Protein AF-A0A353LYY3-F1 (afdb_monomer)

Secondary structure (DSSP, 8-state):
--------SSEEEEEE-TT---STTS--EEEPSS--SSTT-TT-TT---EEEEE--------S------S---

Structure (mmCIF, N/CA/C/O backbone):
data_AF-A0A353LYY3-F1
#
_entry.id   AF-A0A353LYY3-F1
#
loop_
_atom_site.group_PDB
_atom_site.id
_atom_site.type_symbol
_atom_site.label_atom_id
_atom_site.label_alt_id
_atom_site.label_comp_id
_atom_site.label_asym_id
_atom_site.label_entity_id
_atom_site.label_seq_id
_atom_site.pdbx_PDB_ins_code
_atom_site.Cartn_x
_atom_site.Cartn_y
_atom_site.Cartn_z
_atom_site.occupancy
_atom_site.B_iso_or_equiv
_atom_site.auth_seq_id
_atom_site.auth_comp_id
_atom_site.auth_asym_id
_atom_site.auth_atom_id
_atom_site.pdbx_PDB_model_num
ATO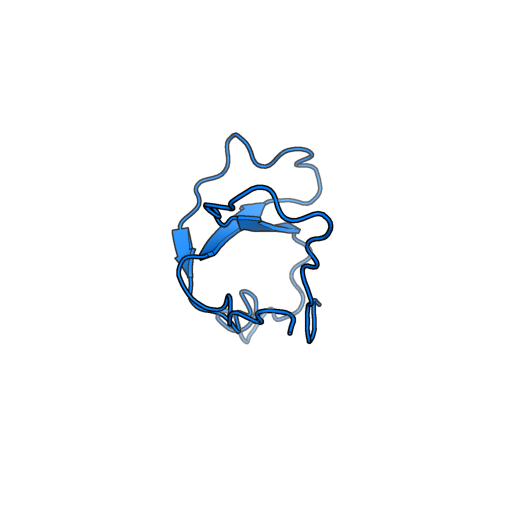M 1 N N . MET A 1 1 ? -13.147 3.291 25.440 1.00 59.47 1 MET A N 1
ATOM 2 C CA . MET A 1 1 ? -11.750 2.989 25.059 1.00 59.47 1 MET A CA 1
ATOM 3 C C . MET A 1 1 ? -11.691 2.949 23.539 1.00 59.47 1 MET A C 1
ATOM 5 O O . MET A 1 1 ? -12.651 2.461 22.954 1.00 59.47 1 MET A O 1
ATOM 9 N N . GLY A 1 2 ? -10.670 3.531 22.902 1.00 79.25 2 GLY A N 1
ATOM 10 C CA . GLY A 1 2 ? -10.519 3.453 21.441 1.00 79.25 2 GLY A CA 1
ATOM 11 C C . GLY A 1 2 ? -10.225 2.017 20.992 1.00 79.25 2 GLY A C 1
ATOM 12 O O . GLY A 1 2 ? -9.662 1.244 21.766 1.00 79.25 2 GLY A O 1
ATOM 13 N N . LYS A 1 3 ? -10.632 1.649 19.772 1.00 86.44 3 LYS A N 1
ATOM 14 C CA . LYS A 1 3 ? -10.307 0.356 19.154 1.00 86.44 3 LYS A CA 1
ATOM 15 C C . LYS A 1 3 ? -9.149 0.559 18.181 1.00 86.44 3 LYS A C 1
ATOM 17 O O . LYS A 1 3 ? -9.278 1.358 17.259 1.00 86.44 3 LYS A O 1
ATOM 22 N N . THR A 1 4 ? -8.075 -0.199 18.364 1.00 91.38 4 THR A N 1
ATOM 23 C CA . THR A 1 4 ? -6.965 -0.286 17.406 1.00 91.38 4 THR A CA 1
ATOM 24 C C . THR A 1 4 ? -7.074 -1.606 16.655 1.00 91.38 4 THR A C 1
ATOM 26 O O . THR A 1 4 ? -7.360 -2.638 17.262 1.00 91.38 4 THR A O 1
ATOM 29 N N . ILE A 1 5 ? -6.890 -1.574 15.337 1.00 91.94 5 ILE A N 1
ATOM 30 C CA . ILE A 1 5 ? -6.936 -2.751 14.464 1.00 91.94 5 ILE A CA 1
ATOM 31 C C . ILE A 1 5 ? -5.648 -2.760 13.647 1.00 91.94 5 ILE A C 1
ATOM 33 O O . ILE A 1 5 ? -5.281 -1.723 13.097 1.00 91.94 5 ILE A O 1
ATOM 37 N N . LEU A 1 6 ? -4.979 -3.912 13.569 1.00 94.75 6 LEU A N 1
ATOM 38 C CA . LEU A 1 6 ? -3.835 -4.087 12.679 1.00 94.75 6 LEU A CA 1
ATOM 39 C C . LEU A 1 6 ? -4.337 -4.161 11.233 1.00 94.75 6 LEU A C 1
ATOM 41 O O . LEU A 1 6 ? -5.242 -4.937 10.924 1.00 94.75 6 LEU A O 1
ATOM 45 N N . LEU A 1 7 ? -3.763 -3.343 10.358 1.00 95.00 7 LEU A N 1
ATOM 46 C CA . LEU A 1 7 ? -4.152 -3.250 8.954 1.00 95.00 7 LEU A CA 1
ATOM 47 C C . LEU A 1 7 ? -3.00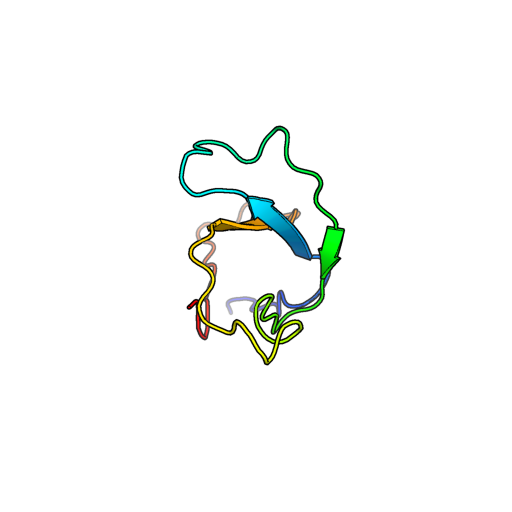0 -3.722 8.067 1.00 95.00 7 LEU A C 1
ATOM 49 O O . LEU A 1 7 ? -2.586 -2.974 7.196 1.00 95.00 7 LEU A O 1
ATOM 53 N N . ASN A 1 8 ? -2.467 -4.922 8.296 1.00 96.06 8 ASN A N 1
ATOM 54 C CA . ASN A 1 8 ? -1.359 -5.446 7.486 1.00 96.06 8 ASN A CA 1
ATOM 55 C C . ASN A 1 8 ? -1.824 -6.319 6.315 1.00 96.06 8 ASN A C 1
ATOM 57 O O . ASN A 1 8 ? -1.162 -6.352 5.283 1.00 96.06 8 ASN A O 1
ATOM 61 N N . ASP A 1 9 ? -2.972 -6.976 6.455 1.00 95.69 9 ASP A N 1
ATOM 62 C CA . ASP A 1 9 ? -3.523 -7.864 5.426 1.00 95.69 9 ASP A CA 1
ATOM 63 C C . ASP A 1 9 ? -4.362 -7.091 4.414 1.00 95.69 9 ASP A C 1
ATOM 65 O O . ASP A 1 9 ? -4.759 -5.963 4.690 1.00 95.69 9 ASP A O 1
ATOM 69 N N . GLY A 1 10 ? -4.735 -7.722 3.295 1.00 96.31 10 GLY A N 1
ATOM 70 C CA . GLY A 1 10 ? -5.737 -7.234 2.332 1.00 96.31 10 GLY A CA 1
ATOM 71 C C . GLY A 1 10 ? -5.391 -5.891 1.688 1.00 96.31 10 GLY A C 1
ATOM 72 O O . GLY A 1 10 ? -6.286 -5.074 1.451 1.00 96.31 10 GLY A O 1
ATOM 73 N N . TRP A 1 11 ? -4.099 -5.653 1.485 1.00 97.69 11 TRP A N 1
ATOM 74 C CA . TRP A 1 11 ? -3.596 -4.573 0.655 1.00 97.69 11 TRP A CA 1
ATOM 75 C C . TRP A 1 11 ? -3.388 -5.061 -0.769 1.00 97.69 11 TRP A C 1
ATOM 77 O O . TRP A 1 11 ? -3.158 -6.240 -1.032 1.00 97.69 11 TRP A O 1
ATOM 87 N N . GLU A 1 12 ? -3.452 -4.119 -1.693 1.00 98.06 12 GLU A N 1
ATOM 88 C CA . GLU A 1 12 ? -3.052 -4.320 -3.070 1.00 98.06 12 GLU A CA 1
ATOM 89 C C . GLU A 1 12 ? -1.995 -3.282 -3.440 1.00 98.06 12 GLU A C 1
ATOM 91 O O . GLU A 1 12 ? -2.033 -2.145 -2.963 1.00 98.06 12 GLU A O 1
ATOM 96 N N . PHE A 1 13 ? -1.080 -3.668 -4.320 1.00 97.38 13 PHE A N 1
ATOM 97 C CA . PHE A 1 13 ? 0.015 -2.844 -4.794 1.00 97.38 13 PHE A CA 1
ATOM 98 C C . PHE A 1 13 ? -0.001 -2.722 -6.316 1.00 97.38 13 PHE A C 1
ATOM 100 O O . PHE A 1 13 ? -0.273 -3.690 -7.029 1.00 97.38 13 PHE A O 1
ATOM 107 N N . ALA A 1 14 ? 0.339 -1.537 -6.811 1.00 96.69 14 ALA A N 1
ATOM 108 C CA . ALA A 1 14 ? 0.683 -1.313 -8.205 1.00 96.69 14 ALA A CA 1
ATOM 109 C C . ALA A 1 14 ? 1.906 -0.398 -8.308 1.00 96.69 14 ALA A C 1
ATOM 111 O O . ALA A 1 14 ? 2.057 0.545 -7.533 1.00 96.69 14 ALA A O 1
ATOM 112 N N . LYS A 1 15 ? 2.755 -0.644 -9.307 1.00 95.00 15 LYS A N 1
ATOM 113 C CA . LYS A 1 15 ? 3.906 0.206 -9.627 1.00 95.00 15 LYS A CA 1
ATOM 114 C C . LYS A 1 15 ? 3.628 1.004 -10.895 1.00 95.00 15 LYS A C 1
ATOM 116 O O . LYS A 1 15 ? 3.067 0.465 -11.850 1.00 95.00 15 LYS A O 1
ATOM 121 N N . SER A 1 16 ? 4.059 2.260 -10.932 1.00 95.12 16 SER A N 1
ATOM 122 C CA . SER A 1 16 ? 3.993 3.096 -12.132 1.00 95.12 16 SER A CA 1
ATOM 123 C C . SER A 1 16 ? 5.264 3.916 -12.351 1.00 95.12 16 SER A C 1
ATOM 125 O O . SER A 1 16 ? 6.110 4.048 -11.464 1.00 95.12 16 SER A O 1
ATOM 127 N N . ALA A 1 17 ? 5.381 4.492 -13.548 1.00 93.69 17 ALA A N 1
ATOM 128 C CA . ALA A 1 17 ? 6.357 5.537 -13.835 1.00 93.69 17 ALA A CA 1
ATOM 129 C C . ALA A 1 17 ? 6.001 6.852 -13.109 1.00 93.69 17 ALA A C 1
ATOM 131 O O . ALA A 1 17 ? 4.884 7.016 -12.608 1.00 93.69 17 ALA A O 1
ATOM 132 N N . LEU A 1 18 ? 6.969 7.773 -13.049 1.00 94.62 18 LEU A N 1
ATOM 133 C CA . LEU A 1 18 ? 6.875 9.043 -12.313 1.00 94.62 18 LEU A CA 1
ATOM 134 C C . LEU A 1 18 ? 5.902 10.063 -12.928 1.00 94.62 18 LEU A C 1
ATOM 136 O O . LEU A 1 18 ? 5.522 11.023 -12.266 1.00 94.62 18 LEU A O 1
ATOM 140 N N . ASP A 1 19 ? 5.531 9.889 -14.194 1.00 95.06 19 ASP A N 1
ATOM 141 C CA . ASP A 1 19 ? 4.610 10.755 -14.935 1.00 95.06 19 ASP A CA 1
ATOM 142 C C . ASP A 1 19 ? 3.133 10.363 -14.759 1.00 95.06 19 ASP A C 1
ATOM 144 O O . ASP A 1 19 ? 2.237 11.074 -15.219 1.00 95.06 19 ASP A O 1
ATOM 148 N N . VAL A 1 20 ? 2.860 9.253 -14.068 1.00 95.62 20 VAL A N 1
ATOM 149 C CA . VAL A 1 20 ? 1.498 8.805 -13.773 1.00 95.62 20 VAL A CA 1
ATOM 150 C C . VAL A 1 20 ? 0.944 9.582 -12.584 1.00 95.62 20 VAL A C 1
ATOM 152 O O . VAL A 1 20 ? 1.391 9.417 -11.453 1.00 95.62 20 VAL A O 1
ATOM 155 N N . ALA A 1 21 ? -0.067 10.410 -12.846 1.00 94.31 21 ALA A N 1
ATOM 156 C CA . ALA A 1 21 ? -0.715 11.229 -11.824 1.00 94.31 21 ALA A CA 1
ATOM 157 C C . ALA A 1 21 ? -1.777 10.473 -11.007 1.00 94.31 21 ALA A C 1
ATOM 159 O O . ALA A 1 21 ? -2.000 10.809 -9.850 1.00 94.31 21 ALA A O 1
ATOM 160 N N . GLU A 1 22 ? -2.434 9.468 -11.598 1.00 95.00 22 GLU A N 1
ATOM 161 C CA . GLU A 1 22 ? -3.594 8.797 -11.002 1.00 95.00 22 GLU A CA 1
ATOM 162 C C . GLU A 1 22 ? -3.492 7.268 -11.115 1.00 95.00 22 GLU A C 1
ATOM 164 O O . GLU A 1 22 ? -3.127 6.752 -12.176 1.00 95.00 22 GLU A O 1
ATOM 169 N N . PRO A 1 23 ? -3.897 6.510 -10.080 1.00 94.62 23 PRO A N 1
ATOM 170 C CA . PRO A 1 23 ? -3.760 5.055 -10.064 1.00 94.62 23 PRO A CA 1
ATOM 171 C C . PRO A 1 23 ? -4.893 4.304 -10.782 1.00 94.62 23 PRO A C 1
ATOM 173 O O . PRO A 1 23 ? -4.866 3.078 -10.853 1.00 94.62 23 PRO A O 1
ATOM 176 N N . THR A 1 24 ? -5.915 5.000 -11.290 1.00 93.19 24 THR A N 1
ATOM 177 C CA . THR A 1 24 ? -7.189 4.398 -11.737 1.00 93.19 24 THR A CA 1
ATOM 178 C C . THR A 1 24 ? -7.034 3.324 -12.820 1.00 93.19 24 THR A C 1
ATOM 180 O O . THR A 1 24 ? -7.811 2.373 -12.851 1.00 93.19 24 THR A O 1
ATOM 183 N N . SER A 1 25 ? -6.039 3.448 -13.703 1.00 93.25 25 SER A N 1
ATOM 184 C CA . SER A 1 25 ? -5.769 2.480 -14.776 1.00 93.25 25 SER A CA 1
ATOM 185 C C . SER A 1 25 ? -4.718 1.426 -14.419 1.00 93.25 25 SER A C 1
ATOM 187 O O . SER A 1 25 ? -4.352 0.624 -15.277 1.00 93.25 25 SER A O 1
ATOM 189 N N . LEU A 1 26 ? -4.181 1.444 -13.196 1.00 96.44 26 LEU A N 1
ATOM 190 C CA . LEU A 1 26 ? -3.118 0.530 -12.795 1.00 96.44 26 LEU A CA 1
ATOM 191 C C . LEU A 1 26 ? -3.669 -0.856 -12.444 1.00 96.44 26 LEU A C 1
ATOM 193 O O . LEU A 1 26 ? -4.738 -1.003 -11.850 1.00 96.44 26 LEU A O 1
ATOM 197 N N . GLY A 1 27 ? -2.900 -1.886 -12.798 1.00 96.56 27 GLY A N 1
ATOM 198 C CA . GLY A 1 27 ? -3.158 -3.260 -12.383 1.00 96.56 27 GLY A CA 1
ATOM 199 C C . GLY A 1 27 ? -2.673 -3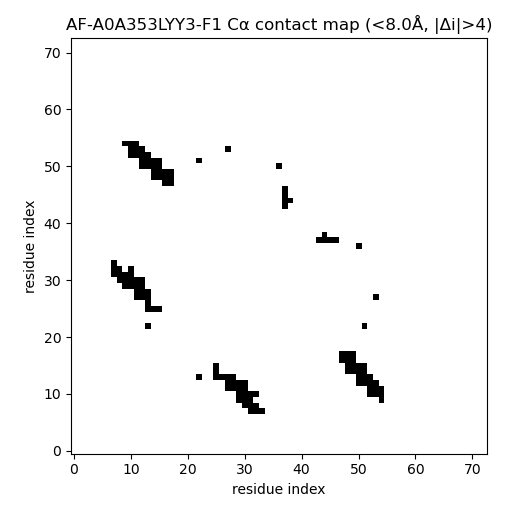.481 -10.955 1.00 96.56 27 GLY A C 1
ATOM 200 O O . GLY A 1 27 ? -1.474 -3.612 -10.730 1.00 96.56 27 GLY A O 1
ATOM 201 N N . PHE A 1 28 ? -3.606 -3.517 -10.009 1.00 97.75 28 PHE A N 1
ATOM 202 C CA . PHE A 1 28 ? -3.330 -3.804 -8.604 1.00 97.75 28 PHE A CA 1
ATOM 203 C C . PHE A 1 28 ? -3.243 -5.315 -8.355 1.00 97.75 28 PHE A C 1
ATOM 205 O O . PHE A 1 28 ? -4.087 -6.074 -8.834 1.00 97.75 28 PHE A O 1
ATOM 212 N N . ALA A 1 29 ? -2.234 -5.739 -7.595 1.00 96.81 29 ALA A N 1
ATOM 213 C CA . ALA A 1 29 ? -2.019 -7.124 -7.183 1.00 96.81 29 ALA A CA 1
ATOM 214 C C . ALA A 1 29 ? -1.986 -7.235 -5.649 1.00 96.81 29 ALA A C 1
ATOM 216 O O . ALA A 1 29 ? -1.482 -6.320 -4.999 1.00 96.81 29 ALA A O 1
ATOM 217 N N . PRO A 1 30 ? -2.507 -8.320 -5.051 1.00 97.38 30 PRO A N 1
ATOM 218 C CA . PRO A 1 30 ? -2.534 -8.476 -3.598 1.00 97.38 30 PRO A CA 1
ATOM 219 C C . PRO A 1 30 ? -1.120 -8.554 -3.006 1.00 97.38 30 PRO A C 1
ATOM 221 O O . PRO A 1 30 ? -0.253 -9.224 -3.567 1.00 97.38 30 PRO A O 1
ATOM 224 N N . VAL A 1 31 ? -0.915 -7.897 -1.861 1.00 96.19 31 VAL A N 1
ATOM 225 C CA . VAL A 1 31 ? 0.331 -7.921 -1.078 1.00 96.19 31 VAL A CA 1
ATOM 226 C C . VAL A 1 31 ? 0.036 -7.947 0.424 1.00 96.19 31 VAL A 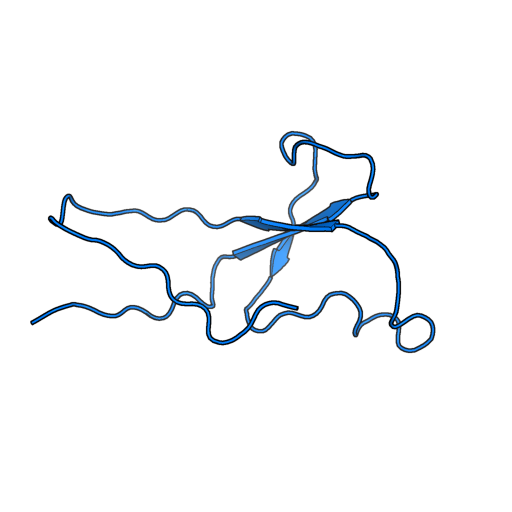C 1
ATOM 228 O O . VAL A 1 31 ? -0.986 -7.422 0.873 1.00 96.19 31 VAL A O 1
ATOM 231 N N . ASP A 1 32 ? 0.967 -8.505 1.195 1.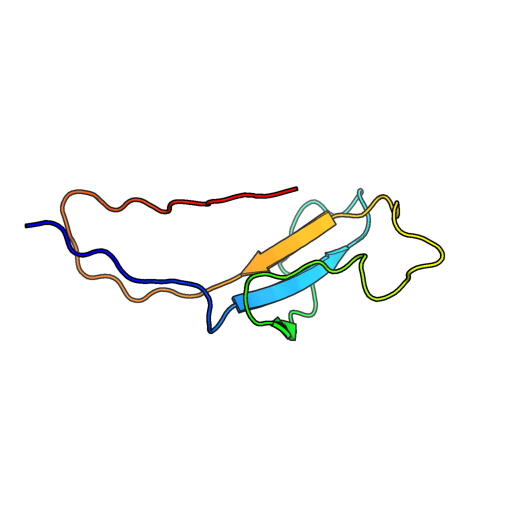00 92.88 32 ASP A N 1
ATOM 232 C CA . ASP A 1 32 ? 0.963 -8.446 2.659 1.00 92.88 32 ASP A CA 1
ATOM 233 C C . ASP A 1 32 ? 1.945 -7.369 3.137 1.00 92.88 32 ASP A C 1
ATOM 235 O O . ASP A 1 32 ? 3.031 -7.231 2.575 1.00 92.88 32 ASP A O 1
ATOM 239 N N . LEU A 1 33 ? 1.589 -6.612 4.181 1.00 95.12 33 LEU A N 1
ATOM 240 C CA . LEU A 1 33 ? 2.514 -5.677 4.830 1.00 95.12 33 LEU A CA 1
ATOM 241 C C . LEU A 1 33 ? 3.254 -6.337 6.013 1.00 95.12 33 LEU A C 1
ATOM 243 O O . LEU A 1 33 ? 2.637 -7.078 6.785 1.00 95.12 33 LEU A O 1
ATOM 247 N N . PRO A 1 34 ? 4.542 -6.011 6.249 1.00 95.38 34 PRO A N 1
ATOM 248 C CA . PRO A 1 34 ? 5.356 -5.012 5.544 1.00 95.38 34 PRO A CA 1
ATOM 249 C C . PRO A 1 34 ? 5.761 -5.460 4.132 1.00 95.38 34 PRO A C 1
ATOM 251 O O . PRO A 1 34 ? 6.111 -6.618 3.925 1.00 95.38 34 PRO A O 1
ATOM 254 N N . HIS A 1 35 ? 5.742 -4.524 3.180 1.00 93.75 35 HIS A N 1
ATOM 255 C CA . HIS A 1 35 ? 6.066 -4.778 1.776 1.00 93.75 35 HIS A CA 1
ATOM 256 C C . HIS A 1 35 ? 7.116 -3.784 1.273 1.00 93.75 35 HIS A C 1
ATOM 258 O O . HIS A 1 35 ? 6.993 -2.579 1.491 1.00 93.75 35 HIS A O 1
ATOM 264 N N . ASP A 1 36 ? 8.118 -4.305 0.571 1.00 90.56 36 ASP A N 1
ATOM 265 C CA . ASP A 1 36 ? 9.133 -3.548 -0.156 1.00 90.56 36 ASP A CA 1
ATOM 266 C C . ASP A 1 36 ? 9.178 -4.116 -1.579 1.00 90.56 36 ASP A C 1
ATOM 268 O O . ASP A 1 36 ? 9.455 -5.300 -1.765 1.00 90.56 36 ASP A O 1
ATOM 272 N N . TRP A 1 37 ? 8.857 -3.302 -2.589 1.00 85.12 37 TRP A N 1
ATOM 273 C CA . TRP A 1 37 ? 8.824 -3.778 -3.975 1.00 85.12 37 TRP A CA 1
ATOM 274 C C . TRP A 1 37 ? 10.209 -3.806 -4.632 1.00 85.12 37 TRP A C 1
ATOM 276 O O . TRP A 1 37 ? 10.379 -4.469 -5.656 1.00 85.12 37 TRP A O 1
ATOM 286 N N . LEU A 1 38 ? 11.190 -3.090 -4.075 1.00 83.25 38 LEU A N 1
ATOM 287 C CA . LEU A 1 38 ? 12.549 -3.016 -4.610 1.00 83.25 38 LEU A CA 1
ATOM 288 C C . LEU A 1 38 ? 13.377 -4.234 -4.195 1.00 83.25 38 LEU A C 1
ATOM 290 O O . LEU A 1 38 ? 14.301 -4.612 -4.911 1.00 83.25 38 LEU A O 1
ATOM 294 N N . ILE A 1 39 ? 13.015 -4.913 -3.101 1.00 78.56 39 ILE A N 1
ATOM 295 C CA . ILE A 1 39 ? 13.763 -6.072 -2.585 1.00 78.56 39 ILE A CA 1
ATOM 296 C C . ILE A 1 39 ? 13.841 -7.254 -3.565 1.00 78.56 39 ILE A C 1
ATOM 298 O O . ILE A 1 39 ? 14.739 -8.092 -3.457 1.00 78.56 39 ILE A O 1
ATOM 302 N N . TYR A 1 40 ? 12.923 -7.333 -4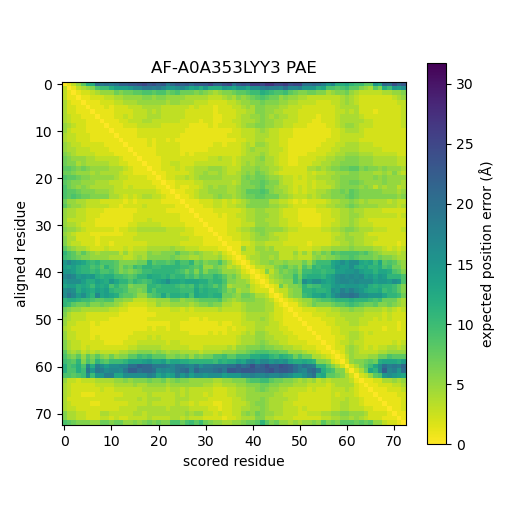.532 1.00 72.62 40 TYR A N 1
ATOM 303 C CA . TYR A 1 40 ? 12.919 -8.399 -5.532 1.00 72.62 40 TYR A CA 1
ATOM 304 C C . TYR A 1 40 ? 14.036 -8.253 -6.573 1.00 72.62 40 TYR A C 1
ATOM 306 O O . TYR A 1 40 ? 14.505 -9.267 -7.090 1.00 72.62 40 TYR A O 1
ATOM 314 N N . ASP A 1 41 ? 14.492 -7.029 -6.857 1.00 76.50 41 ASP A N 1
ATOM 315 C CA . ASP A 1 41 ? 15.634 -6.764 -7.734 1.00 76.50 41 ASP A CA 1
ATOM 316 C C . ASP A 1 41 ? 16.810 -6.234 -6.913 1.00 76.50 41 ASP A C 1
ATOM 318 O O . ASP A 1 41 ? 17.110 -5.040 -6.860 1.00 76.50 41 ASP A O 1
ATOM 322 N N . THR A 1 42 ? 17.524 -7.167 -6.284 1.00 76.81 42 THR A N 1
ATOM 323 C CA . THR A 1 42 ? 18.710 -6.864 -5.472 1.00 76.81 42 THR A CA 1
ATOM 324 C C . THR A 1 42 ? 19.854 -6.226 -6.264 1.00 76.81 42 THR A C 1
ATOM 326 O O . THR A 1 42 ? 20.807 -5.734 -5.659 1.00 76.81 42 THR A O 1
ATOM 329 N N . THR A 1 43 ? 19.775 -6.197 -7.600 1.00 79.94 43 THR A N 1
ATOM 330 C CA . THR A 1 43 ? 20.760 -5.542 -8.469 1.00 79.94 43 THR A CA 1
ATOM 331 C C . THR A 1 43 ? 20.398 -4.097 -8.813 1.00 79.94 43 THR A C 1
ATOM 333 O O . THR A 1 43 ? 21.265 -3.352 -9.272 1.00 79.94 43 THR A O 1
ATOM 336 N N . ASN A 1 44 ? 19.158 -3.677 -8.540 1.00 75.25 44 ASN A N 1
ATOM 337 C CA . ASN A 1 44 ? 18.634 -2.348 -8.845 1.00 75.25 44 ASN A CA 1
ATOM 338 C C . ASN A 1 44 ? 17.718 -1.814 -7.724 1.00 75.25 44 ASN A C 1
ATOM 340 O O . ASN A 1 44 ? 16.579 -1.407 -7.949 1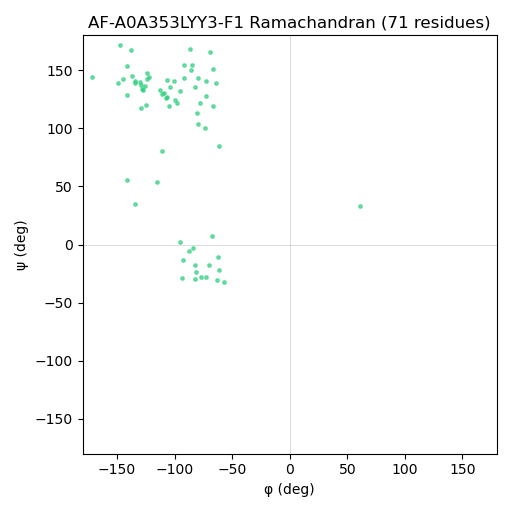.00 75.25 44 ASN A O 1
ATOM 344 N N . LEU A 1 45 ? 18.248 -1.766 -6.500 1.00 76.19 45 LEU A N 1
ATOM 345 C CA . LEU A 1 45 ? 17.542 -1.335 -5.282 1.00 76.19 45 LEU A CA 1
ATOM 346 C C . LEU A 1 45 ? 17.160 0.164 -5.234 1.00 76.19 45 LEU A C 1
ATOM 348 O O . LEU A 1 45 ? 16.731 0.649 -4.192 1.00 76.19 45 LEU A O 1
ATOM 352 N N . TYR A 1 46 ? 17.341 0.920 -6.321 1.00 75.50 46 TYR A N 1
ATOM 353 C CA . TYR A 1 46 ? 17.127 2.374 -6.369 1.00 75.50 46 TYR A CA 1
ATOM 354 C C . TYR A 1 46 ? 16.333 2.804 -7.607 1.00 75.50 46 TYR A C 1
ATOM 356 O O . TYR A 1 46 ? 16.588 3.852 -8.203 1.00 75.50 46 TYR A O 1
ATOM 364 N N . GLU A 1 47 ? 15.381 1.977 -8.034 1.00 82.81 47 GLU A N 1
ATOM 365 C CA . GLU A 1 47 ? 14.518 2.328 -9.152 1.00 82.81 47 GLU A CA 1
ATOM 366 C C . GLU A 1 47 ? 13.600 3.508 -8.799 1.00 82.81 47 GLU A C 1
ATOM 368 O O . GLU A 1 47 ? 12.734 3.420 -7.927 1.00 82.81 47 GLU A O 1
ATOM 373 N N . ASN A 1 48 ? 13.735 4.602 -9.551 1.00 88.44 48 ASN A N 1
ATOM 374 C CA . ASN A 1 48 ? 12.853 5.758 -9.434 1.00 88.44 48 ASN A CA 1
ATOM 375 C C . ASN A 1 48 ? 11.477 5.442 -10.040 1.00 88.44 48 ASN A C 1
ATOM 377 O O . ASN A 1 48 ? 11.293 5.488 -11.257 1.00 88.44 48 ASN A O 1
ATOM 381 N N . SER A 1 49 ? 10.510 5.131 -9.184 1.00 91.00 49 SER A N 1
ATOM 382 C CA . SER A 1 49 ? 9.138 4.778 -9.561 1.00 91.00 49 SER A CA 1
ATOM 383 C C . SER A 1 49 ? 8.145 5.243 -8.494 1.00 91.00 49 SER A C 1
ATOM 385 O O . SER A 1 49 ? 8.550 5.712 -7.431 1.00 91.00 49 SER A O 1
ATOM 387 N N . ILE A 1 50 ? 6.846 5.134 -8.779 1.00 93.69 50 ILE A N 1
ATOM 388 C CA . ILE A 1 50 ? 5.785 5.380 -7.796 1.00 93.69 50 ILE A CA 1
ATOM 389 C C . ILE A 1 50 ? 5.180 4.037 -7.384 1.00 93.69 50 ILE A C 1
ATOM 391 O O . ILE A 1 50 ? 4.749 3.256 -8.239 1.00 93.69 50 ILE A O 1
ATOM 395 N N . GLY A 1 51 ? 5.134 3.785 -6.075 1.00 94.31 51 GLY A N 1
ATOM 396 C CA . GLY A 1 51 ? 4.426 2.659 -5.473 1.00 94.31 51 GLY A CA 1
ATOM 397 C C . GLY A 1 51 ? 3.054 3.082 -4.948 1.00 94.31 51 GLY A C 1
ATOM 398 O O . GLY A 1 51 ? 2.955 3.956 -4.089 1.00 94.31 51 GLY A O 1
ATOM 399 N N . TRP A 1 52 ? 1.993 2.449 -5.442 1.00 96.56 52 TRP A N 1
ATOM 400 C CA . TRP A 1 52 ? 0.613 2.723 -5.046 1.00 96.56 52 TRP A CA 1
ATOM 401 C C . TRP A 1 52 ? 0.081 1.589 -4.180 1.00 96.56 52 TRP A C 1
ATO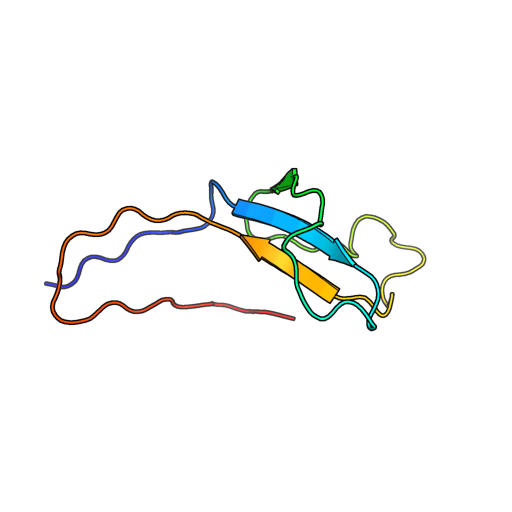M 403 O O . TRP A 1 52 ? 0.076 0.441 -4.614 1.00 96.56 52 TRP A O 1
ATOM 413 N N . TYR A 1 53 ? -0.426 1.919 -2.992 1.00 97.00 53 TYR A N 1
ATOM 414 C CA . TYR A 1 53 ? -1.060 0.968 -2.077 1.00 97.00 53 TYR A CA 1
ATOM 415 C C . TYR A 1 53 ? -2.556 1.257 -1.952 1.00 97.00 53 TYR A C 1
ATOM 417 O O . TYR A 1 53 ? -2.958 2.403 -1.740 1.00 97.00 53 TYR A O 1
ATOM 425 N N . ARG A 1 54 ? -3.391 0.219 -2.060 1.00 96.94 54 ARG A N 1
ATOM 426 C CA . ARG A 1 54 ? -4.853 0.315 -1.958 1.00 96.94 54 ARG A CA 1
ATOM 427 C C . ARG A 1 54 ? -5.402 -0.700 -0.962 1.00 96.94 54 ARG A C 1
ATOM 429 O O . ARG A 1 54 ? -5.002 -1.858 -0.966 1.00 96.94 54 ARG A O 1
ATOM 436 N N . ARG A 1 55 ? -6.354 -0.264 -0.134 1.00 95.50 55 ARG A N 1
ATOM 437 C CA . ARG A 1 55 ? -7.132 -1.116 0.772 1.00 95.50 55 ARG A CA 1
ATOM 438 C C . ARG A 1 55 ? -8.527 -0.538 0.962 1.00 95.50 55 ARG A C 1
ATOM 440 O O . ARG A 1 55 ? -8.682 0.667 1.142 1.00 95.50 55 ARG A O 1
ATOM 447 N N . TYR A 1 56 ? -9.530 -1.408 0.967 1.00 93.62 56 TYR A N 1
ATOM 448 C CA . TYR A 1 56 ? -10.911 -1.046 1.272 1.00 93.62 56 TYR A CA 1
ATOM 449 C C . TYR A 1 56 ? -11.198 -1.317 2.750 1.00 93.62 56 TYR A C 1
ATOM 451 O O . TYR A 1 56 ? -10.844 -2.374 3.273 1.00 93.62 56 TYR A O 1
ATOM 459 N N . LEU A 1 57 ? -11.806 -0.347 3.432 1.00 90.50 57 LEU A N 1
ATOM 460 C CA . LEU A 1 57 ? -12.140 -0.431 4.850 1.00 90.50 57 LEU A CA 1
ATOM 461 C C . LEU A 1 57 ? -13.629 -0.167 5.034 1.00 90.50 57 LEU A C 1
ATOM 463 O O . LEU A 1 57 ? -14.107 0.930 4.742 1.00 90.50 57 LEU A O 1
ATOM 467 N N . ASP A 1 58 ? -14.336 -1.143 5.591 1.00 87.44 58 ASP A N 1
ATOM 468 C CA . ASP A 1 58 ? -15.670 -0.912 6.125 1.00 87.44 58 ASP A CA 1
ATOM 469 C C . ASP A 1 58 ? -15.536 -0.233 7.489 1.00 87.44 58 ASP A C 1
ATOM 471 O O . ASP A 1 58 ? -14.912 -0.768 8.411 1.00 87.44 58 ASP A O 1
ATOM 475 N N . TYR A 1 59 ? -16.121 0.953 7.639 1.00 79.00 59 TYR A N 1
ATOM 476 C CA . TYR A 1 59 ? -16.119 1.667 8.910 1.00 79.00 59 TYR A CA 1
ATOM 477 C C . TYR A 1 59 ? -17.528 2.122 9.292 1.00 79.00 59 TYR A C 1
ATOM 479 O O . TYR A 1 59 ? -18.314 2.580 8.467 1.00 79.00 59 TYR A O 1
ATOM 487 N N . SER A 1 60 ? -17.850 2.003 10.580 1.00 73.94 60 SER A N 1
ATOM 488 C CA . SER A 1 60 ? -19.027 2.638 11.177 1.00 73.94 60 SER A CA 1
ATOM 489 C C . SER A 1 60 ? -18.676 4.062 11.603 1.00 73.94 60 SER A C 1
ATOM 491 O O . SER A 1 60 ? -17.539 4.306 12.002 1.00 73.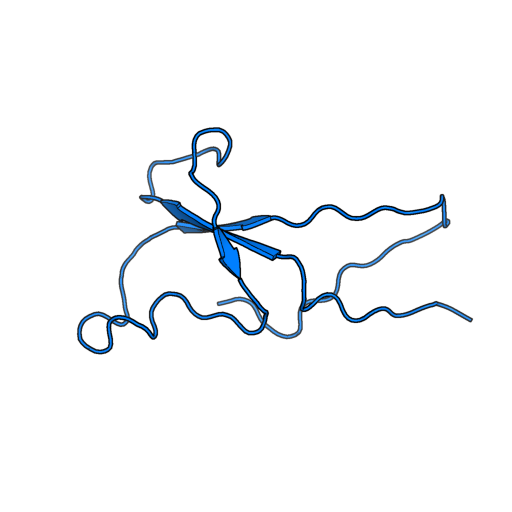94 60 SER A O 1
ATOM 493 N N . SER A 1 61 ? -19.640 4.983 11.597 1.00 70.00 61 SER A N 1
ATOM 494 C CA . SER A 1 61 ? -19.449 6.392 11.963 1.00 70.00 61 SER A CA 1
ATOM 495 C C . SER A 1 61 ? -18.980 6.581 13.420 1.00 70.00 61 SER A C 1
ATOM 497 O O . SER A 1 61 ? -19.789 6.805 14.322 1.00 70.00 61 SER A O 1
ATOM 499 N N . SER A 1 62 ? -17.675 6.488 13.674 1.00 73.00 62 SER A N 1
ATOM 500 C CA . SER A 1 62 ? -17.047 7.017 14.885 1.00 73.00 62 SER A CA 1
ATOM 501 C C . SER A 1 62 ? -16.720 8.497 14.687 1.00 73.00 62 SER A C 1
ATOM 503 O O . SER A 1 62 ? -16.523 8.956 13.565 1.00 73.00 62 SER A O 1
ATOM 505 N N . ALA A 1 63 ? -16.651 9.257 15.783 1.00 78.19 63 ALA A N 1
ATOM 506 C CA . ALA A 1 63 ? -16.368 10.693 15.715 1.00 78.19 63 ALA A CA 1
ATOM 507 C C . ALA A 1 63 ? -14.974 11.005 15.135 1.00 78.19 63 ALA A C 1
ATOM 509 O O . ALA A 1 63 ? -14.802 12.040 14.503 1.00 78.19 63 ALA A O 1
ATOM 510 N N . HIS A 1 64 ? -13.995 10.112 15.338 1.00 87.12 64 HIS A N 1
ATOM 511 C CA . HIS A 1 64 ? -12.632 10.249 14.820 1.00 87.12 64 HIS A CA 1
ATOM 512 C C . HIS A 1 64 ? -12.055 8.880 14.442 1.00 87.12 64 HIS A C 1
ATOM 514 O O . HIS A 1 64 ? -12.304 7.885 15.133 1.00 87.12 64 HIS A O 1
ATOM 520 N N . ILE A 1 65 ? -11.283 8.843 13.355 1.00 88.44 65 ILE A N 1
ATOM 521 C CA . ILE A 1 65 ? -10.554 7.674 12.851 1.00 88.44 65 ILE A CA 1
ATOM 522 C C . ILE A 1 65 ? -9.143 8.136 12.501 1.00 88.44 65 ILE A C 1
ATOM 524 O O . ILE A 1 65 ? -8.967 9.213 11.935 1.00 88.44 65 ILE A O 1
ATOM 528 N N . PHE A 1 66 ? -8.152 7.317 12.836 1.00 91.38 66 PHE A N 1
ATOM 529 C CA . PHE A 1 66 ? -6.747 7.578 12.552 1.00 91.38 66 PHE A CA 1
ATOM 530 C C . PHE A 1 66 ? -6.171 6.385 11.797 1.00 91.38 66 PHE A C 1
ATOM 532 O O . PHE A 1 66 ? -6.422 5.240 12.174 1.00 91.38 66 PHE A O 1
ATOM 539 N N . LEU A 1 67 ? -5.390 6.662 10.755 1.00 92.62 67 LEU A N 1
ATOM 540 C CA . LEU A 1 67 ? -4.534 5.679 10.106 1.00 92.62 67 LEU A CA 1
ATOM 541 C C . LEU A 1 67 ? -3.098 5.975 10.535 1.00 92.62 67 LEU A C 1
ATOM 543 O O . LEU A 1 67 ? -2.605 7.081 10.321 1.00 92.62 67 LEU A O 1
ATOM 547 N N . GLN A 1 68 ? -2.462 5.013 11.195 1.00 95.00 68 GLN A N 1
ATOM 548 C CA . GLN A 1 68 ? -1.102 5.145 11.701 1.00 95.00 68 GLN A CA 1
ATOM 549 C C . GLN A 1 68 ? -0.168 4.271 10.868 1.00 95.00 68 GLN A C 1
ATOM 551 O O . GLN A 1 68 ? -0.439 3.088 10.678 1.00 95.00 68 GLN A O 1
ATOM 556 N N . PHE A 1 69 ? 0.936 4.859 10.416 1.00 95.75 69 PHE A N 1
ATOM 557 C CA . PHE A 1 69 ? 2.000 4.166 9.700 1.00 95.75 69 PHE A CA 1
ATOM 558 C C . PHE A 1 69 ? 3.242 4.114 10.586 1.00 95.75 69 PHE A C 1
ATOM 560 O O . PHE A 1 69 ? 3.653 5.140 11.127 1.00 95.75 69 PHE A O 1
ATOM 567 N N . GLU A 1 70 ? 3.829 2.928 10.742 1.00 95.62 70 GLU A N 1
ATOM 568 C CA . GLU A 1 70 ? 5.101 2.768 11.462 1.00 95.62 70 GLU A CA 1
ATOM 569 C C . GLU A 1 70 ? 6.299 3.204 10.603 1.00 95.62 70 GLU A C 1
ATOM 571 O O . GLU A 1 70 ? 7.295 3.686 11.136 1.00 95.62 70 GLU A O 1
ATOM 576 N N . GLY A 1 71 ? 6.173 3.108 9.276 1.00 94.56 71 GLY A N 1
ATOM 577 C CA . GLY A 1 71 ? 7.148 3.599 8.307 1.00 94.56 71 GLY A CA 1
ATOM 578 C C . GLY A 1 71 ? 6.606 3.524 6.879 1.00 94.56 71 GLY A C 1
ATOM 579 O O . GLY A 1 71 ? 5.858 2.607 6.545 1.00 94.56 71 GLY A O 1
ATOM 580 N N . VAL A 1 72 ? 6.970 4.509 6.058 1.00 93.12 72 VAL A N 1
ATOM 581 C CA . VAL A 1 72 ? 6.742 4.552 4.605 1.00 93.12 72 VAL A CA 1
ATOM 582 C C . VAL A 1 72 ? 8.003 5.165 4.000 1.00 93.12 72 VAL A C 1
ATOM 584 O O . VAL A 1 72 ? 8.448 6.208 4.486 1.00 93.12 72 VAL A O 1
ATOM 587 N N . TYR A 1 73 ? 8.583 4.505 3.000 1.00 82.94 73 TYR A N 1
ATOM 588 C CA . TYR A 1 73 ? 9.854 4.872 2.372 1.00 82.94 73 TYR A CA 1
ATOM 589 C C . TYR A 1 73 ? 9.681 5.052 0.868 1.00 82.94 73 TYR A C 1
ATOM 591 O O . TYR A 1 73 ? 8.824 4.337 0.297 1.00 82.94 73 TYR A O 1
#

pLDDT: mean 89.63, std 8.5, range [59.47, 98.06]

Foldseek 3Di:
DDDDDDDFAAKWKFKAAPPDPDCPPTDTDGDGPPDDPLVVPPVCSDDHIDMDMDHDDDDDDDVDDDDDDPDDD

Solvent-accessible surface area (backbone atoms only — not comparable to full-atom values): 5290 Å² total; per-residue (Å²): 132,88,87,86,75,89,81,39,66,76,30,26,38,30,77,44,58,78,85,64,88,69,70,87,86,57,74,66,42,82,45,58,56,90,75,69,86,46,72,80,40,80,91,52,70,76,72,87,57,39,82,46,78,47,68,87,78,93,77,76,97,61,97,73,86,86,89,85,76,96,76,88,132

Radius of gyration: 14.94 Å; Cα contacts (8 Å, |Δi|>4): 64; chains: 1; bounding box: 40×20×40 Å

Mean predicted aligned error: 4.98 Å

Sequence (73 aa):
MGKTILLNDGWEFAKSALDVAEPTSLGFAPVDLPHDWLIYDTTNLYENSIGWYRRYLDYSSSAHIFLQFEGVY

Nearest PDB structures (foldseek):
  7mqs-assembly1_F  TM=3.425E-01  e=1.494E+00  Homo sapiens
  3n1q-assembly3_F  TM=4.466E-01  e=6.443E+00  Homo sapiens